Protein AF-A0AAW0HLZ1-F1 (afdb_monomer_lite)

Sequence (108 aa):
MRLGINKTDPNTLTEEEVRKFARLNIDPSTITWQRVLDTNDRFLRKITIGQGSTEKGYSRQAQFDIAVASEIMAVLALTDSLADMKERLGRMVVASDKDGQPVTAEDL

Organism: Myodes glareolus (NCBI:txid447135)

Structure (mmCIF, N/CA/C/O backbone):
data_AF-A0AAW0HLZ1-F1
#
_entry.id   AF-A0AAW0HLZ1-F1
#
loop_
_atom_site.group_PDB
_atom_site.id
_atom_site.type_symbol
_atom_site.label_atom_id
_atom_site.label_alt_id
_atom_site.label_comp_id
_atom_site.label_a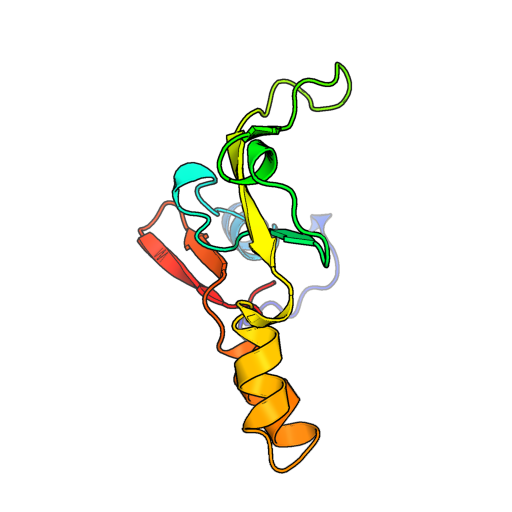sym_id
_atom_site.label_entity_id
_atom_site.label_seq_id
_atom_site.pdbx_PDB_ins_code
_atom_site.Cartn_x
_atom_site.Cartn_y
_atom_site.Cartn_z
_atom_site.occupancy
_atom_site.B_iso_or_equiv
_atom_site.auth_seq_id
_atom_site.auth_comp_id
_atom_site.auth_asym_id
_atom_site.auth_atom_id
_atom_site.pdbx_PDB_model_num
ATOM 1 N N . MET A 1 1 ? -13.645 7.266 -16.932 1.00 42.84 1 MET A N 1
ATOM 2 C CA . MET A 1 1 ? -13.636 6.446 -15.701 1.00 42.84 1 MET A CA 1
ATOM 3 C C . MET A 1 1 ? -14.510 5.223 -15.924 1.00 42.84 1 MET A C 1
ATOM 5 O O . MET A 1 1 ? -15.653 5.394 -16.334 1.00 42.84 1 MET A O 1
ATOM 9 N N . ARG A 1 2 ? -13.996 4.010 -15.670 1.00 43.53 2 ARG A N 1
ATOM 10 C CA . ARG A 1 2 ? -14.763 2.746 -15.765 1.00 43.53 2 ARG A CA 1
ATOM 11 C C . ARG A 1 2 ? -15.965 2.671 -14.812 1.00 43.53 2 ARG A C 1
ATOM 13 O O . ARG A 1 2 ? -16.832 1.834 -15.001 1.00 43.53 2 ARG A O 1
ATOM 20 N N . LEU A 1 3 ? -16.062 3.598 -13.861 1.00 52.50 3 LEU A N 1
ATOM 21 C CA . LEU A 1 3 ? -17.205 3.754 -12.961 1.00 52.50 3 LEU A CA 1
ATOM 22 C C . LEU A 1 3 ? -18.483 4.257 -13.659 1.00 52.50 3 LEU A C 1
ATOM 24 O O . LEU A 1 3 ? -19.540 4.265 -13.039 1.00 52.50 3 LEU A O 1
ATOM 28 N N . GLY A 1 4 ? -18.414 4.706 -14.922 1.00 47.59 4 GLY A N 1
ATOM 29 C CA . GLY A 1 4 ? -19.587 5.203 -15.658 1.00 47.59 4 GLY A CA 1
ATOM 30 C C . GLY A 1 4 ? -20.170 6.517 -15.113 1.00 47.59 4 GLY A C 1
ATOM 31 O O . GLY A 1 4 ? -21.220 6.961 -15.570 1.00 47.59 4 GLY A O 1
ATOM 32 N N . ILE A 1 5 ? -19.491 7.157 -14.157 1.00 54.09 5 ILE A N 1
ATOM 33 C CA . ILE A 1 5 ? -19.924 8.410 -13.535 1.00 54.09 5 ILE A CA 1
ATOM 34 C C . ILE A 1 5 ? -19.419 9.573 -14.397 1.00 54.09 5 ILE A C 1
ATOM 36 O O . ILE A 1 5 ? -18.230 9.880 -14.414 1.00 54.09 5 ILE A O 1
ATOM 40 N N . ASN A 1 6 ? -20.336 10.203 -15.135 1.00 53.19 6 ASN A N 1
ATOM 41 C CA . ASN A 1 6 ? -20.079 11.376 -15.985 1.00 53.19 6 ASN A CA 1
ATOM 42 C C . ASN A 1 6 ? -20.324 12.718 -15.263 1.00 53.19 6 ASN A C 1
ATOM 44 O O . ASN A 1 6 ? -20.357 13.766 -15.904 1.00 53.19 6 ASN A O 1
ATOM 48 N N . LYS A 1 7 ? -20.538 12.702 -13.942 1.00 55.41 7 LYS A N 1
ATOM 49 C CA . LYS A 1 7 ? -20.816 13.905 -13.148 1.00 55.41 7 LYS A CA 1
ATOM 50 C C . LYS A 1 7 ? -19.546 14.366 -12.436 1.00 55.41 7 LYS A C 1
ATOM 52 O O . LYS A 1 7 ? -18.969 13.622 -11.651 1.00 55.41 7 LYS A O 1
ATOM 57 N N . THR A 1 8 ? -19.132 15.596 -12.719 1.00 54.97 8 THR A N 1
ATOM 58 C CA . THR A 1 8 ? -17.901 16.218 -12.201 1.00 54.97 8 THR A CA 1
ATOM 59 C C . THR A 1 8 ? -18.118 16.971 -10.880 1.00 54.97 8 THR A C 1
ATOM 61 O O . THR A 1 8 ? -17.148 17.421 -10.278 1.00 54.97 8 THR A O 1
ATOM 64 N N . ASP A 1 9 ? -19.372 17.128 -10.432 1.00 55.69 9 ASP A N 1
ATOM 65 C CA . ASP A 1 9 ? -19.746 17.962 -9.282 1.00 55.69 9 ASP A CA 1
ATOM 66 C C . ASP A 1 9 ? -20.077 17.107 -8.031 1.00 55.69 9 ASP A C 1
ATOM 68 O O . ASP A 1 9 ? -21.107 16.414 -8.024 1.00 55.69 9 ASP A O 1
ATOM 72 N N . PRO A 1 10 ? -19.235 17.129 -6.973 1.00 57.22 10 PRO A N 1
ATOM 73 C CA . PRO A 1 10 ? -19.338 16.241 -5.808 1.00 57.22 10 PRO A CA 1
ATOM 74 C C . PRO A 1 10 ? -20.658 16.332 -5.030 1.00 57.22 10 PRO A C 1
ATOM 76 O O . PRO A 1 10 ? -21.045 15.370 -4.373 1.00 57.22 10 PRO A O 1
ATOM 79 N N . ASN A 1 11 ? -21.363 17.464 -5.111 1.00 62.22 11 ASN A N 1
ATOM 80 C CA . ASN A 1 11 ? -22.603 17.707 -4.362 1.00 62.22 11 ASN A CA 1
ATOM 81 C C . ASN A 1 11 ? -23.860 17.136 -5.040 1.00 62.22 11 ASN A C 1
ATOM 83 O O . ASN A 1 11 ? -24.955 17.233 -4.492 1.00 62.22 11 ASN A O 1
ATOM 87 N N . THR A 1 12 ? -23.719 16.559 -6.237 1.00 64.75 12 THR A N 1
ATOM 88 C CA . THR A 1 12 ? -24.836 16.007 -7.031 1.00 64.75 12 THR A CA 1
ATOM 89 C C . THR A 1 12 ? -24.862 14.477 -7.066 1.00 64.75 12 THR A C 1
ATOM 91 O O . THR A 1 12 ? -25.668 13.881 -7.786 1.00 64.75 12 THR A O 1
ATOM 94 N N . LEU A 1 13 ? -23.968 13.839 -6.308 1.00 61.09 13 LEU A N 1
ATOM 95 C CA . LEU A 1 13 ? -23.844 12.390 -6.215 1.00 61.09 13 LEU A CA 1
ATOM 96 C C . LEU A 1 13 ? -24.855 11.853 -5.188 1.00 61.09 13 LEU A C 1
ATOM 98 O O . LEU A 1 13 ? -24.936 12.336 -4.061 1.00 61.09 13 LEU A O 1
ATOM 102 N N . THR A 1 14 ? -25.622 10.837 -5.575 1.00 69.12 14 THR A N 1
ATOM 103 C CA . THR A 1 14 ? -26.428 10.020 -4.647 1.00 69.12 14 THR A CA 1
ATOM 104 C C . THR A 1 14 ? -25.533 9.296 -3.636 1.00 69.12 14 THR A C 1
ATOM 106 O O . THR A 1 14 ? -24.354 9.104 -3.906 1.00 69.12 14 THR A O 1
ATOM 109 N N . GLU A 1 15 ? -26.048 8.837 -2.488 1.00 62.41 15 GLU A N 1
ATOM 110 C CA . GLU A 1 15 ? -25.223 8.115 -1.494 1.00 62.41 15 GLU A CA 1
ATOM 111 C C . GLU A 1 15 ? -24.483 6.898 -2.085 1.00 62.41 15 GLU A C 1
ATOM 113 O O . GLU A 1 15 ? -23.347 6.613 -1.702 1.00 62.41 15 GLU A O 1
ATOM 118 N N . GLU A 1 16 ? -25.081 6.208 -3.061 1.00 62.41 16 GLU A N 1
ATOM 119 C CA . GLU A 1 16 ? -24.438 5.115 -3.799 1.00 62.41 16 GLU A CA 1
ATOM 120 C C . GLU A 1 16 ? -23.347 5.607 -4.760 1.00 62.41 16 GLU A C 1
ATOM 122 O O . GLU A 1 16 ? -22.267 5.017 -4.824 1.00 62.41 16 GLU A O 1
ATOM 127 N N . GLU A 1 17 ? -23.588 6.702 -5.489 1.00 61.72 17 GLU A N 1
ATOM 128 C CA . GLU A 1 17 ? -22.573 7.329 -6.342 1.00 61.72 17 GLU A CA 1
ATOM 129 C C . GLU A 1 17 ? -21.434 7.917 -5.496 1.00 61.72 17 GLU A C 1
ATOM 131 O O . GLU A 1 17 ? -20.283 7.762 -5.876 1.00 61.72 17 GLU A O 1
ATOM 136 N N . VAL A 1 18 ? -21.713 8.500 -4.324 1.00 61.56 18 VAL A N 1
ATOM 137 C CA . VAL A 1 18 ? -20.707 8.966 -3.358 1.00 61.56 18 VAL A CA 1
ATOM 138 C C . VAL A 1 18 ? -19.885 7.796 -2.849 1.00 61.56 18 VAL A C 1
ATOM 140 O O . VAL A 1 18 ? -18.679 7.938 -2.764 1.00 61.56 18 VAL A O 1
ATOM 143 N N . ARG A 1 19 ? -20.469 6.629 -2.555 1.00 58.66 19 ARG A N 1
ATOM 144 C CA . ARG A 1 19 ? -19.682 5.438 -2.176 1.00 58.66 19 ARG A CA 1
ATOM 145 C C . ARG A 1 19 ? -18.783 4.941 -3.306 1.00 58.66 19 ARG A C 1
ATOM 147 O O . ARG A 1 19 ? -17.668 4.516 -3.037 1.00 58.66 19 ARG A O 1
ATOM 154 N N . LYS A 1 20 ? -19.249 5.016 -4.555 1.00 58.62 20 LYS A N 1
ATOM 155 C CA . LYS A 1 20 ? -18.451 4.666 -5.742 1.00 58.62 20 LYS A CA 1
ATOM 156 C C . LYS A 1 20 ? -17.407 5.730 -6.104 1.00 58.62 20 LYS A C 1
ATOM 158 O O . LYS A 1 20 ? -16.396 5.402 -6.712 1.00 58.62 20 LYS A O 1
ATOM 163 N N . PHE A 1 21 ? -17.650 6.993 -5.758 1.00 54.69 21 PHE A N 1
ATOM 164 C CA . PHE A 1 21 ? -16.777 8.135 -6.049 1.00 54.69 21 PHE A CA 1
ATOM 165 C C . PHE A 1 21 ? -15.775 8.403 -4.913 1.00 54.69 21 PHE A C 1
ATOM 167 O O . PHE A 1 21 ? -14.643 8.825 -5.148 1.00 54.69 21 PHE A O 1
ATOM 174 N N . ALA A 1 22 ? -16.164 8.120 -3.669 1.00 54.91 22 ALA A N 1
ATOM 175 C CA . ALA A 1 22 ? -15.301 8.077 -2.502 1.00 54.91 22 ALA A CA 1
ATOM 176 C C . ALA A 1 22 ? -14.464 6.801 -2.593 1.00 54.91 22 ALA A C 1
ATOM 178 O O . ALA A 1 22 ? -14.838 5.750 -2.086 1.00 54.91 22 ALA A O 1
ATOM 179 N N . ARG A 1 23 ? -13.328 6.947 -3.274 1.00 53.88 23 ARG A N 1
ATOM 180 C CA . ARG A 1 23 ? -12.287 5.973 -3.640 1.00 53.88 23 ARG A CA 1
ATOM 181 C C . ARG A 1 23 ? -11.922 4.846 -2.658 1.00 53.88 23 ARG A C 1
ATOM 183 O O . ARG A 1 23 ? -11.073 4.057 -3.030 1.00 53.88 23 ARG A O 1
ATOM 190 N N . LEU A 1 24 ? -12.453 4.708 -1.443 1.00 57.19 24 LEU A N 1
ATOM 191 C CA . LEU A 1 24 ? -12.115 3.565 -0.588 1.00 57.19 24 LEU A CA 1
ATOM 192 C C . LEU A 1 24 ? -13.270 3.166 0.349 1.00 57.19 24 LEU A C 1
ATOM 194 O O . LEU A 1 24 ? -13.271 3.518 1.527 1.00 57.19 24 LEU A O 1
ATOM 198 N N . ASN A 1 25 ? -14.159 2.282 -0.117 1.00 65.94 25 ASN A N 1
ATOM 199 C CA . ASN A 1 25 ? -14.740 1.260 0.769 1.00 65.94 25 ASN A CA 1
ATOM 200 C C . ASN A 1 25 ? -13.733 0.113 1.001 1.00 65.94 25 ASN A C 1
ATOM 202 O O . ASN A 1 25 ? -14.130 -1.033 1.161 1.00 65.94 25 ASN A O 1
ATOM 206 N N . ILE A 1 26 ? -12.430 0.406 0.969 1.00 71.19 26 ILE A N 1
ATOM 207 C CA . ILE A 1 26 ? -11.370 -0.564 1.235 1.00 71.19 26 ILE A CA 1
ATOM 208 C C . ILE A 1 26 ? -11.432 -0.946 2.702 1.00 71.19 26 ILE A C 1
ATOM 210 O O . ILE A 1 26 ? -11.491 -0.074 3.572 1.00 71.19 26 ILE A O 1
ATOM 214 N N . ASP A 1 27 ? -11.387 -2.244 2.973 1.00 74.25 27 ASP A N 1
ATOM 215 C CA . ASP A 1 27 ? -11.171 -2.730 4.323 1.00 74.25 27 ASP A CA 1
ATOM 216 C C . ASP A 1 27 ? -9.680 -2.554 4.679 1.00 74.25 27 ASP A C 1
ATOM 218 O O . ASP A 1 27 ? -8.829 -3.221 4.080 1.00 74.25 27 ASP A O 1
ATOM 222 N N . PRO A 1 28 ? -9.324 -1.696 5.661 1.00 72.31 28 PRO A N 1
ATOM 223 C CA . PRO A 1 28 ? -7.934 -1.465 6.046 1.00 72.31 28 PRO A CA 1
ATOM 224 C C . PRO A 1 28 ? -7.192 -2.721 6.515 1.00 72.31 28 PRO A C 1
ATOM 226 O O . PRO A 1 28 ? -5.960 -2.739 6.482 1.00 72.31 28 PRO A O 1
ATOM 229 N N . SER A 1 29 ? -7.918 -3.751 6.962 1.00 74.19 29 SER A N 1
ATOM 230 C CA . SER A 1 29 ? -7.350 -5.037 7.376 1.00 74.19 29 SER A CA 1
ATOM 231 C C . SER A 1 29 ? -6.937 -5.920 6.195 1.00 74.19 29 SER A C 1
ATOM 233 O O . SER A 1 29 ? -6.074 -6.782 6.351 1.00 74.19 29 SER A O 1
ATOM 235 N N . THR A 1 30 ? -7.494 -5.664 5.008 1.00 76.25 30 THR A N 1
ATOM 236 C CA . THR A 1 30 ? -7.226 -6.416 3.770 1.00 76.25 30 THR A CA 1
ATOM 237 C C . THR A 1 30 ? -6.186 -5.746 2.874 1.00 76.25 30 THR A C 1
ATOM 239 O O . THR A 1 30 ? -5.923 -6.225 1.772 1.00 76.25 30 THR A O 1
ATOM 242 N N . ILE A 1 31 ? -5.586 -4.635 3.320 1.00 77.94 31 ILE A N 1
ATOM 243 C CA . ILE A 1 31 ? -4.516 -3.963 2.579 1.00 77.94 31 ILE A CA 1
ATOM 244 C C . ILE A 1 31 ? -3.303 -4.894 2.543 1.00 77.94 31 ILE A C 1
ATOM 246 O O . ILE A 1 31 ? -2.554 -5.011 3.514 1.00 77.94 31 ILE A O 1
ATOM 250 N N . THR A 1 32 ? -3.110 -5.537 1.397 1.00 74.00 32 THR A N 1
ATOM 251 C CA . THR A 1 32 ? -1.952 -6.384 1.099 1.00 74.00 32 THR A CA 1
ATOM 252 C C . THR A 1 32 ? -0.732 -5.547 0.733 1.00 74.00 32 THR A C 1
ATOM 254 O O . THR A 1 32 ? 0.399 -5.998 0.912 1.00 74.00 32 THR A O 1
ATOM 257 N N . TRP A 1 33 ? -0.953 -4.310 0.277 1.00 76.19 33 TRP A N 1
ATOM 258 C CA . TRP A 1 33 ? 0.105 -3.408 -0.149 1.00 76.19 33 TRP A CA 1
ATOM 259 C C . TRP A 1 33 ? 0.969 -2.918 1.024 1.00 76.19 33 TRP A C 1
ATOM 261 O O . TRP A 1 33 ? 0.532 -2.131 1.878 1.00 76.19 33 TRP A O 1
ATOM 271 N N . GLN A 1 34 ? 2.225 -3.364 1.045 1.00 81.31 34 GLN A N 1
ATOM 272 C CA . GLN A 1 34 ? 3.227 -2.932 2.016 1.00 81.31 34 GLN A CA 1
ATOM 273 C C . GLN A 1 34 ? 3.982 -1.693 1.536 1.00 81.31 34 GLN A C 1
ATOM 275 O O . GLN A 1 34 ? 3.998 -1.348 0.353 1.00 81.31 34 GLN A O 1
ATOM 280 N N . ARG A 1 35 ? 4.587 -0.972 2.482 1.00 82.69 35 ARG A N 1
ATOM 281 C CA . ARG A 1 35 ? 5.459 0.159 2.141 1.00 82.69 35 ARG A CA 1
ATOM 282 C C . ARG A 1 35 ? 6.842 -0.348 1.777 1.00 82.69 35 ARG A C 1
ATOM 284 O O . ARG A 1 35 ? 7.186 -1.490 2.048 1.00 82.69 35 ARG A O 1
ATOM 291 N N . VAL A 1 36 ? 7.640 0.521 1.178 1.00 82.25 36 VAL A N 1
ATOM 292 C CA . VAL A 1 36 ? 8.972 0.169 0.707 1.00 82.25 36 VAL A CA 1
ATOM 293 C C . VAL A 1 36 ? 10.001 1.137 1.271 1.00 82.25 36 VAL A C 1
ATOM 295 O O . VAL A 1 36 ? 9.752 2.342 1.320 1.00 82.25 36 VAL A O 1
ATOM 298 N N . LEU A 1 37 ? 11.151 0.608 1.688 1.00 83.31 37 LEU A N 1
ATOM 299 C CA . LEU A 1 37 ? 12.330 1.383 2.066 1.00 83.31 37 LEU A CA 1
ATOM 300 C C . LEU A 1 37 ? 13.594 0.693 1.535 1.00 83.31 37 LEU A C 1
ATOM 302 O O . LEU A 1 37 ? 13.713 -0.526 1.609 1.00 83.31 37 LEU A O 1
ATOM 306 N N . ASP A 1 38 ? 14.550 1.461 1.014 1.00 82.56 38 ASP A N 1
ATOM 307 C CA . ASP A 1 38 ? 15.833 0.929 0.532 1.00 82.56 38 ASP A CA 1
ATOM 308 C C . ASP A 1 38 ? 16.906 0.965 1.630 1.00 82.56 38 ASP A C 1
ATOM 310 O O . ASP A 1 38 ? 17.922 1.653 1.539 1.00 82.56 38 ASP A O 1
ATOM 314 N N . THR A 1 39 ? 16.630 0.286 2.742 1.00 77.81 39 THR A N 1
ATOM 315 C CA . THR A 1 39 ? 17.585 0.122 3.841 1.00 77.81 39 THR A CA 1
ATOM 316 C C . THR A 1 39 ? 17.416 -1.240 4.504 1.00 77.81 39 THR A C 1
ATOM 318 O O . THR A 1 39 ? 16.344 -1.847 4.499 1.00 77.81 39 THR A O 1
ATOM 321 N N . ASN A 1 40 ? 18.491 -1.729 5.123 1.00 80.62 40 ASN A N 1
ATOM 322 C CA . ASN A 1 40 ? 18.443 -2.942 5.933 1.00 80.62 40 ASN A CA 1
ATOM 323 C C . ASN A 1 40 ? 17.939 -2.624 7.348 1.00 80.62 40 ASN A C 1
ATOM 325 O O . ASN A 1 40 ? 18.732 -2.549 8.287 1.00 80.62 40 ASN A O 1
ATOM 329 N N . ASP A 1 41 ? 16.622 -2.470 7.506 1.00 83.81 41 ASP A N 1
ATOM 330 C CA . ASP A 1 41 ? 15.988 -2.273 8.813 1.00 83.81 41 ASP A CA 1
ATOM 331 C C . ASP A 1 41 ? 14.98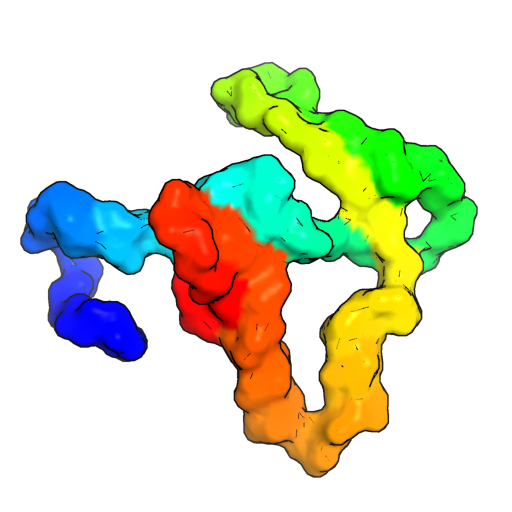6 -3.387 9.152 1.00 83.81 41 ASP A C 1
ATOM 333 O O . ASP A 1 41 ? 13.860 -3.454 8.657 1.00 83.81 41 ASP A O 1
ATOM 337 N N . ARG A 1 42 ? 15.396 -4.283 10.057 1.00 86.19 42 ARG A N 1
ATOM 338 C CA . ARG A 1 42 ? 14.571 -5.422 10.484 1.00 86.19 42 ARG A CA 1
ATOM 339 C C . ARG A 1 42 ? 13.372 -5.017 11.344 1.00 86.19 42 ARG A C 1
ATOM 341 O O . ARG A 1 42 ? 12.427 -5.799 11.435 1.00 86.19 42 ARG A O 1
ATOM 348 N N . PHE A 1 43 ? 13.417 -3.862 12.012 1.00 86.62 43 PHE A N 1
ATOM 349 C CA . PHE A 1 43 ? 12.354 -3.443 12.929 1.00 86.62 43 PHE A CA 1
ATOM 350 C C . PHE A 1 43 ? 11.099 -2.990 12.182 1.00 86.62 43 PHE A C 1
ATOM 352 O O . PHE A 1 43 ? 10.007 -3.027 12.742 1.00 86.62 43 PHE 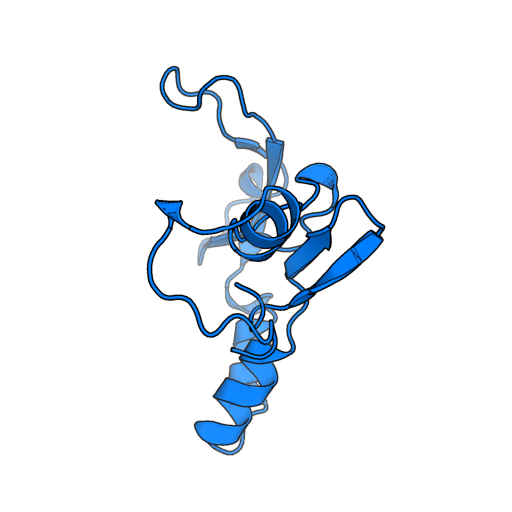A O 1
ATOM 359 N N . LEU A 1 44 ? 11.227 -2.662 10.895 1.00 87.88 44 LEU A N 1
ATOM 360 C CA . LEU A 1 44 ? 10.103 -2.263 10.053 1.00 87.88 44 LEU A CA 1
ATOM 361 C C . LEU A 1 44 ? 9.301 -3.443 9.480 1.00 87.88 44 LEU A C 1
ATOM 363 O O . LEU A 1 44 ? 8.282 -3.230 8.824 1.00 87.88 44 LEU A O 1
ATOM 367 N N . ARG A 1 45 ? 9.703 -4.691 9.771 1.00 85.62 45 ARG A N 1
ATOM 368 C CA . ARG A 1 45 ? 8.973 -5.896 9.341 1.00 85.62 45 ARG A CA 1
ATOM 369 C C . ARG A 1 45 ? 7.565 -5.987 9.927 1.00 85.62 45 ARG A C 1
ATOM 371 O O . ARG A 1 45 ? 6.707 -6.624 9.335 1.00 85.62 45 ARG A O 1
ATOM 378 N N . LYS A 1 46 ? 7.322 -5.392 11.096 1.00 88.19 46 LYS A N 1
ATOM 379 C CA . LYS A 1 46 ? 5.987 -5.324 11.695 1.00 88.19 46 LYS A CA 1
ATOM 380 C C . LYS A 1 46 ? 5.890 -4.120 12.616 1.00 88.19 46 LYS A C 1
ATOM 382 O O . LYS A 1 46 ? 6.484 -4.112 13.689 1.00 88.19 46 LYS A O 1
ATOM 387 N N . ILE A 1 47 ? 5.121 -3.122 12.201 1.00 89.88 47 ILE A N 1
ATOM 388 C CA . ILE A 1 47 ? 4.934 -1.876 12.944 1.00 89.88 47 ILE A CA 1
ATOM 389 C C . ILE A 1 47 ? 3.454 -1.522 13.054 1.00 89.88 47 ILE A C 1
ATOM 391 O O . ILE A 1 47 ? 2.636 -1.940 12.235 1.00 89.88 47 ILE A O 1
ATOM 395 N N . THR A 1 48 ? 3.122 -0.695 14.041 1.00 89.06 48 THR A N 1
ATOM 396 C CA . THR A 1 48 ? 1.815 -0.038 14.125 1.00 89.06 48 THR A CA 1
ATOM 397 C C . THR A 1 48 ? 1.977 1.418 13.713 1.00 89.06 48 THR A C 1
ATOM 399 O O . THR A 1 48 ? 2.778 2.144 14.297 1.00 89.06 48 THR A O 1
ATOM 4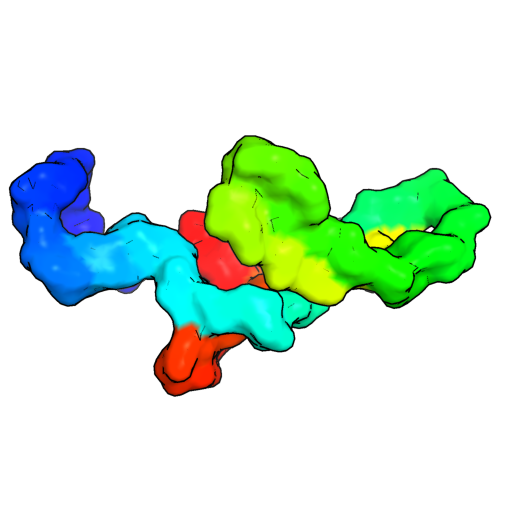02 N N . ILE A 1 49 ? 1.214 1.851 12.713 1.00 88.31 49 ILE A N 1
ATOM 403 C CA . ILE A 1 49 ? 1.178 3.246 12.254 1.00 88.31 49 ILE A CA 1
ATOM 404 C C . ILE A 1 49 ? -0.085 3.949 12.765 1.00 88.31 49 ILE A C 1
ATOM 406 O O . ILE A 1 49 ? -0.982 3.298 13.304 1.00 88.31 49 ILE A O 1
ATOM 410 N N . GLY A 1 50 ? -0.171 5.270 12.579 1.00 84.44 50 GLY A N 1
ATOM 411 C CA . GLY A 1 50 ? -1.382 6.029 12.915 1.00 84.44 50 GLY A CA 1
ATOM 412 C C . GLY A 1 50 ? -1.527 6.362 14.402 1.00 84.44 50 GLY A C 1
ATOM 413 O O . GLY A 1 50 ? -2.633 6.537 14.895 1.00 84.44 50 GLY A O 1
ATOM 414 N N . GLN A 1 51 ? -0.412 6.407 15.138 1.00 85.56 51 GLN A N 1
ATOM 415 C CA . GLN A 1 51 ? -0.391 6.709 16.578 1.00 85.56 51 GLN A CA 1
ATOM 416 C C . GLN A 1 51 ? -0.380 8.221 16.885 1.00 85.56 51 GLN A C 1
ATOM 418 O O . GLN A 1 51 ? -0.407 8.616 18.048 1.00 85.56 51 GLN A O 1
ATOM 423 N N . GLY A 1 52 ? -0.303 9.075 15.861 1.00 83.12 52 GLY A N 1
ATOM 424 C CA . GLY A 1 52 ? -0.330 10.527 16.027 1.00 83.12 52 GLY A CA 1
ATOM 425 C C . GLY A 1 52 ? -1.723 11.032 16.404 1.00 83.12 52 GLY A C 1
ATOM 426 O O . GLY A 1 52 ? -2.734 10.507 15.942 1.00 83.12 52 GLY A O 1
ATOM 427 N N . SER A 1 53 ? -1.789 12.101 17.198 1.00 80.62 53 SER A N 1
ATOM 428 C CA . SER A 1 53 ? -3.052 12.740 17.601 1.00 80.62 53 SER A CA 1
ATOM 429 C C . SER A 1 53 ? -3.875 13.274 16.418 1.00 80.62 53 SER A C 1
ATOM 431 O O . SER A 1 53 ? -5.094 13.398 16.514 1.00 80.62 53 SER A O 1
ATOM 433 N N . THR A 1 54 ? -3.224 13.549 15.287 1.00 80.75 54 THR A N 1
ATOM 434 C CA . THR A 1 54 ? -3.835 14.011 14.031 1.00 80.75 54 THR A CA 1
ATOM 435 C C . THR A 1 54 ? -4.485 12.897 13.215 1.00 80.75 54 THR A C 1
ATOM 437 O O . THR A 1 54 ? -5.329 13.181 12.369 1.00 80.75 54 THR A O 1
ATOM 440 N N . GLU A 1 55 ? -4.159 11.632 13.490 1.00 75.00 55 GLU A N 1
ATOM 441 C CA . GLU A 1 55 ? -4.578 10.475 12.684 1.00 75.00 55 GLU A CA 1
ATOM 442 C C . GLU A 1 55 ? -5.980 9.959 13.047 1.00 75.00 55 GLU A C 1
ATOM 444 O O . GLU A 1 55 ? -6.384 8.870 12.645 1.00 75.00 55 GLU A O 1
ATOM 449 N N . LYS A 1 56 ? -6.750 10.753 13.809 1.00 73.25 56 LYS A N 1
ATOM 450 C CA . LYS A 1 56 ? -8.171 10.529 14.141 1.00 73.25 56 LYS A CA 1
ATOM 451 C C . LYS A 1 56 ? -8.478 9.125 14.695 1.00 73.25 56 LYS A C 1
ATOM 453 O O . LYS A 1 56 ? -9.571 8.609 14.490 1.00 73.25 56 LYS A O 1
ATOM 458 N N . GLY A 1 57 ? -7.524 8.513 15.398 1.00 73.62 57 GLY A N 1
ATOM 459 C CA . GLY A 1 57 ? -7.675 7.181 15.996 1.00 73.62 57 GLY A CA 1
ATOM 460 C C . GLY A 1 57 ? -7.555 6.008 15.015 1.00 73.62 57 GLY A C 1
ATOM 461 O O . GLY A 1 57 ? -7.760 4.863 15.416 1.00 73.62 57 GLY A O 1
ATOM 462 N N . TYR A 1 58 ? -7.197 6.252 13.751 1.00 77.81 58 TYR A N 1
ATOM 463 C CA . TYR A 1 58 ? -6.997 5.194 12.764 1.00 77.81 58 TYR A CA 1
ATOM 464 C C . TYR A 1 58 ? -5.582 4.625 12.862 1.00 77.81 58 TYR A C 1
ATOM 466 O O . TYR A 1 58 ? -4.646 5.117 12.234 1.00 77.81 58 TYR A O 1
ATOM 474 N N . SER A 1 59 ? -5.434 3.548 13.632 1.00 84.38 59 SER A N 1
ATOM 475 C CA . SER A 1 59 ? -4.192 2.777 13.693 1.00 84.38 59 SER A CA 1
ATOM 476 C C . SER A 1 59 ? -4.304 1.475 12.906 1.00 84.38 59 SER A C 1
ATOM 478 O O . SER A 1 59 ? -5.367 0.858 12.847 1.00 84.38 59 SER A O 1
ATOM 480 N N . ARG A 1 60 ? -3.202 1.047 12.284 1.00 84.12 60 ARG A N 1
ATOM 481 C CA . ARG A 1 60 ? -3.133 -0.258 11.613 1.00 84.12 60 ARG A CA 1
ATOM 482 C C . ARG A 1 60 ? -1.755 -0.880 11.731 1.00 84.12 60 ARG A C 1
ATOM 484 O O . ARG A 1 60 ? -0.759 -0.164 11.854 1.00 84.12 60 ARG A O 1
ATOM 491 N N . GLN A 1 61 ? -1.705 -2.205 11.627 1.00 85.19 61 GLN A N 1
ATOM 492 C CA . GLN A 1 61 ? -0.447 -2.900 11.389 1.00 85.19 61 GLN A CA 1
ATOM 493 C C . GLN A 1 61 ? -0.005 -2.672 9.940 1.00 85.19 61 GLN A C 1
ATOM 495 O O . GLN A 1 61 ? -0.817 -2.648 9.010 1.00 85.19 61 GLN A O 1
ATOM 500 N N . ALA A 1 62 ? 1.288 -2.448 9.765 1.00 85.50 62 ALA A N 1
ATOM 501 C CA . ALA A 1 62 ? 1.929 -2.285 8.474 1.00 85.50 62 ALA A CA 1
ATOM 502 C C . ALA A 1 62 ? 3.320 -2.922 8.506 1.00 85.50 62 ALA A C 1
ATOM 504 O O . ALA A 1 62 ? 3.910 -3.115 9.572 1.00 85.50 62 ALA A O 1
ATOM 505 N N . GLN A 1 63 ? 3.840 -3.212 7.324 1.00 86.38 63 GLN A N 1
ATOM 506 C CA . GLN A 1 63 ? 5.188 -3.706 7.107 1.00 86.38 63 GLN A CA 1
ATOM 507 C C . GLN A 1 63 ? 5.866 -2.846 6.035 1.00 86.38 63 GLN A C 1
ATOM 509 O O . GLN A 1 63 ? 5.206 -2.240 5.181 1.00 86.38 63 GLN A O 1
ATOM 514 N N . PHE A 1 64 ? 7.190 -2.745 6.134 1.00 83.75 64 PHE A N 1
ATOM 515 C CA . PHE A 1 64 ? 8.035 -2.257 5.055 1.00 83.75 64 PHE A CA 1
ATOM 516 C C . PHE A 1 64 ? 8.843 -3.412 4.474 1.00 83.75 64 PHE A C 1
ATOM 518 O O . PHE A 1 64 ? 9.479 -4.161 5.217 1.00 83.75 64 PHE A O 1
ATOM 525 N N . ASP A 1 65 ? 8.846 -3.497 3.151 1.00 81.06 65 ASP A N 1
ATOM 526 C CA . ASP A 1 65 ? 9.691 -4.396 2.381 1.00 81.06 65 ASP A CA 1
ATOM 527 C C . ASP A 1 65 ? 10.858 -3.626 1.751 1.00 81.06 65 ASP A C 1
ATOM 529 O O . ASP A 1 65 ? 10.819 -2.403 1.581 1.00 81.06 65 ASP A O 1
ATOM 533 N N . ILE A 1 66 ? 11.924 -4.346 1.405 1.00 74.56 66 ILE A N 1
ATOM 534 C CA . ILE A 1 66 ? 13.038 -3.760 0.658 1.00 74.56 66 ILE A CA 1
ATOM 535 C C . ILE A 1 66 ? 12.591 -3.434 -0.773 1.00 74.56 66 ILE A C 1
ATOM 537 O O . ILE A 1 66 ? 11.799 -4.173 -1.357 1.00 74.56 66 ILE A O 1
ATOM 541 N N . ALA A 1 67 ? 13.110 -2.357 -1.368 1.00 71.25 67 ALA A N 1
ATOM 542 C CA . ALA A 1 67 ? 12.676 -1.889 -2.691 1.00 71.25 67 ALA A CA 1
ATOM 543 C C . ALA A 1 67 ? 12.715 -2.947 -3.793 1.00 71.25 67 ALA A C 1
ATOM 545 O O . ALA A 1 67 ? 11.793 -3.028 -4.604 1.00 71.25 67 ALA A O 1
ATOM 546 N N . VAL A 1 68 ? 13.716 -3.823 -3.757 1.00 61.09 68 VAL A N 1
ATOM 547 C CA . VAL A 1 68 ? 13.853 -4.921 -4.721 1.00 61.09 68 VAL A CA 1
ATOM 548 C C . VAL A 1 68 ? 12.791 -6.017 -4.578 1.00 61.09 68 VAL A C 1
ATOM 550 O O . VAL A 1 68 ? 12.560 -6.749 -5.531 1.00 61.09 68 VAL A O 1
ATOM 553 N N . ALA A 1 69 ? 12.136 -6.133 -3.419 1.00 64.50 69 ALA A N 1
ATOM 554 C CA . ALA A 1 69 ? 11.049 -7.086 -3.193 1.00 64.50 69 ALA A CA 1
ATOM 555 C C . ALA A 1 69 ? 9.685 -6.557 -3.671 1.00 64.50 69 ALA A C 1
ATOM 557 O O . ALA A 1 69 ? 8.700 -7.292 -3.639 1.00 64.50 69 ALA A O 1
ATOM 558 N N . SER A 1 70 ? 9.607 -5.294 -4.105 1.00 73.56 70 SER A N 1
ATOM 559 C CA . SER A 1 70 ? 8.355 -4.703 -4.565 1.00 73.56 70 SER A CA 1
ATOM 560 C C . SER A 1 70 ? 7.919 -5.293 -5.904 1.00 73.56 70 SER A C 1
ATOM 562 O O . SER A 1 70 ? 8.704 -5.374 -6.849 1.00 73.56 70 SER A O 1
ATOM 564 N N . GLU A 1 71 ? 6.628 -5.599 -6.022 1.00 74.38 71 GLU A N 1
ATOM 565 C CA . GLU A 1 71 ? 5.980 -5.945 -7.292 1.00 74.38 71 GLU A CA 1
ATOM 566 C C . GLU A 1 71 ? 6.213 -4.865 -8.366 1.00 74.38 71 GLU A C 1
ATOM 568 O O . GLU A 1 71 ? 6.355 -5.183 -9.543 1.00 74.38 71 GLU A O 1
ATOM 573 N N . IL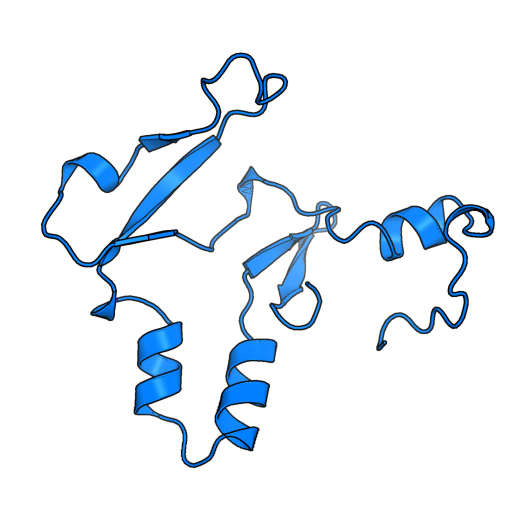E A 1 72 ? 6.393 -3.601 -7.961 1.00 78.19 72 ILE A N 1
ATOM 574 C CA . ILE A 1 72 ? 6.773 -2.502 -8.862 1.00 78.19 72 ILE A CA 1
ATOM 575 C C . ILE A 1 72 ? 8.123 -2.778 -9.542 1.00 78.19 72 ILE A C 1
ATOM 577 O O . ILE A 1 72 ? 8.270 -2.517 -10.734 1.00 78.19 72 ILE A O 1
ATOM 581 N N . MET A 1 73 ? 9.104 -3.328 -8.817 1.00 79.75 73 MET A N 1
ATOM 582 C CA . MET A 1 73 ? 10.417 -3.659 -9.380 1.00 79.75 73 MET A CA 1
ATOM 583 C C . MET A 1 73 ? 10.326 -4.846 -10.346 1.00 79.75 73 MET A C 1
ATOM 585 O O . MET A 1 73 ? 10.998 -4.853 -11.375 1.00 79.75 73 MET A O 1
ATOM 589 N N . ALA A 1 74 ? 9.459 -5.821 -10.055 1.00 80.88 74 ALA A N 1
ATOM 590 C CA . ALA A 1 74 ? 9.182 -6.924 -10.972 1.00 80.88 74 ALA A CA 1
ATOM 591 C C . ALA A 1 74 ? 8.516 -6.429 -12.265 1.00 80.88 74 ALA A C 1
ATOM 593 O O . ALA A 1 74 ? 8.918 -6.839 -13.352 1.00 80.88 74 ALA A O 1
ATOM 594 N N . VAL A 1 75 ? 7.552 -5.506 -12.166 1.00 81.62 75 VAL A N 1
ATOM 595 C CA . VAL A 1 75 ? 6.959 -4.848 -13.337 1.00 81.62 75 VAL A CA 1
ATOM 596 C C . VAL A 1 75 ? 8.040 -4.105 -14.119 1.00 81.62 75 VAL A C 1
ATOM 598 O O . VAL A 1 75 ? 8.190 -4.357 -15.306 1.00 81.62 75 VAL A O 1
ATOM 601 N N . LEU A 1 76 ? 8.861 -3.282 -13.463 1.00 80.75 76 LEU A N 1
ATOM 602 C CA . LEU A 1 76 ? 9.945 -2.545 -14.119 1.00 80.75 76 LEU A CA 1
ATOM 603 C C . LEU A 1 76 ? 10.936 -3.459 -14.861 1.00 80.75 76 LEU A C 1
ATOM 605 O O . LEU A 1 76 ? 11.395 -3.112 -15.946 1.00 80.75 76 LEU A O 1
ATOM 609 N N . ALA A 1 77 ? 11.260 -4.623 -14.296 1.00 82.38 77 ALA A N 1
ATOM 610 C CA . ALA A 1 77 ? 12.191 -5.578 -14.894 1.00 82.38 77 ALA A CA 1
ATOM 611 C C . ALA A 1 77 ? 11.603 -6.376 -16.075 1.00 82.38 77 ALA A C 1
ATOM 613 O O . ALA A 1 77 ? 12.367 -6.940 -16.856 1.00 82.38 77 ALA A O 1
ATOM 614 N N . LEU A 1 78 ? 10.273 -6.458 -16.194 1.00 85.75 78 LEU A N 1
ATOM 615 C CA . LEU A 1 78 ? 9.571 -7.305 -17.170 1.00 85.75 78 LEU A CA 1
ATOM 616 C C . LEU A 1 78 ? 8.818 -6.516 -18.248 1.00 85.75 78 LEU A C 1
ATOM 618 O O . LEU A 1 78 ? 8.123 -7.126 -19.062 1.00 85.75 78 LEU A O 1
ATOM 622 N N . THR A 1 79 ? 8.883 -5.186 -18.218 1.00 87.25 79 THR A N 1
ATOM 623 C CA . THR A 1 79 ? 8.169 -4.337 -19.176 1.00 87.25 79 THR A CA 1
ATOM 624 C C . THR A 1 79 ? 8.977 -4.062 -20.426 1.00 87.25 79 THR A C 1
ATOM 626 O O . THR A 1 79 ? 10.122 -3.624 -20.336 1.00 87.25 79 THR A O 1
ATOM 629 N N . ASP A 1 80 ? 8.322 -4.177 -21.579 1.00 87.56 80 ASP A N 1
ATOM 630 C CA . ASP A 1 80 ? 8.933 -3.899 -22.886 1.00 87.56 80 ASP A CA 1
ATOM 631 C C . ASP A 1 80 ? 8.640 -2.473 -23.394 1.00 87.56 80 ASP A C 1
ATOM 633 O O . ASP A 1 80 ? 9.205 -2.016 -24.389 1.00 87.56 80 ASP A O 1
ATOM 637 N N . SER A 1 81 ? 7.736 -1.741 -22.732 1.00 90.00 81 SER A N 1
ATOM 638 C CA . SER A 1 81 ? 7.411 -0.350 -23.066 1.00 90.00 81 SER A CA 1
ATOM 639 C C . SER A 1 81 ? 6.744 0.393 -21.907 1.00 90.00 81 SER A C 1
ATOM 641 O O . SER A 1 81 ? 6.221 -0.211 -20.971 1.00 90.00 81 SER A O 1
ATOM 643 N N . LEU A 1 82 ? 6.681 1.726 -22.005 1.00 85.19 82 LEU A N 1
ATOM 644 C CA . LEU A 1 82 ? 5.950 2.560 -21.045 1.00 85.19 82 LEU A CA 1
ATOM 645 C C . LEU A 1 82 ? 4.441 2.249 -21.021 1.00 85.19 82 LEU A C 1
ATOM 647 O O . LEU A 1 82 ? 3.804 2.355 -19.974 1.00 85.19 82 LEU A O 1
ATOM 651 N N . ALA A 1 83 ? 3.865 1.865 -22.164 1.00 87.56 83 ALA A N 1
ATOM 652 C CA . ALA A 1 83 ? 2.456 1.487 -22.249 1.00 87.56 83 ALA A CA 1
ATOM 653 C C . ALA A 1 83 ? 2.184 0.170 -21.502 1.00 87.56 83 ALA A C 1
ATOM 655 O O . ALA A 1 83 ? 1.262 0.117 -20.690 1.00 87.56 83 ALA A O 1
ATOM 656 N N . ASP A 1 84 ? 3.033 -0.841 -21.712 1.00 84.94 84 ASP A N 1
ATOM 657 C CA . ASP A 1 84 ? 2.979 -2.127 -21.000 1.00 84.94 84 ASP A CA 1
ATOM 658 C C . ASP A 1 84 ? 3.196 -1.940 -19.489 1.00 84.94 84 ASP A C 1
ATOM 660 O O . ASP A 1 84 ? 2.454 -2.474 -18.668 1.00 84.94 84 ASP A O 1
ATOM 664 N N . MET A 1 85 ? 4.141 -1.075 -19.103 1.00 85.69 85 MET A N 1
ATOM 665 C CA . MET A 1 85 ? 4.355 -0.708 -17.701 1.00 85.69 85 MET A CA 1
ATOM 666 C C . MET A 1 85 ? 3.105 -0.106 -17.069 1.00 85.69 85 MET A C 1
ATOM 668 O O . MET A 1 85 ? 2.707 -0.524 -15.985 1.00 85.69 85 MET A O 1
ATOM 672 N N . LYS A 1 86 ? 2.452 0.842 -17.746 1.00 84.31 86 LYS A N 1
ATOM 673 C CA . LYS A 1 86 ? 1.229 1.466 -17.235 1.00 84.31 86 LYS A CA 1
ATOM 674 C C . LYS A 1 86 ? 0.094 0.453 -17.069 1.00 84.31 86 LYS A C 1
ATOM 676 O O . LYS A 1 86 ? -0.618 0.507 -16.071 1.00 84.31 86 LYS A O 1
ATOM 681 N N . GLU A 1 87 ? -0.070 -0.460 -18.021 1.00 87.06 87 GLU A N 1
ATOM 682 C CA . GLU A 1 87 ? -1.099 -1.499 -17.957 1.00 87.06 87 GLU A CA 1
ATOM 683 C C . GLU A 1 87 ? -0.853 -2.482 -16.807 1.00 87.06 87 GLU A C 1
ATOM 685 O O . GLU A 1 87 ? -1.770 -2.786 -16.044 1.00 87.06 87 GLU A O 1
ATOM 690 N N . ARG A 1 88 ? 0.389 -2.943 -16.640 1.00 85.62 88 ARG A N 1
ATOM 691 C CA . ARG A 1 88 ? 0.760 -3.842 -15.543 1.00 85.62 88 ARG A CA 1
ATOM 692 C C . ARG A 1 88 ? 0.598 -3.177 -14.189 1.00 85.62 88 ARG A C 1
ATOM 694 O O . ARG A 1 88 ? -0.013 -3.782 -13.317 1.00 85.62 88 ARG A O 1
ATOM 701 N N . LEU A 1 89 ? 1.064 -1.933 -14.048 1.00 84.75 89 LEU A N 1
ATOM 702 C CA . LEU A 1 89 ? 0.873 -1.151 -12.828 1.00 84.75 89 LEU A CA 1
ATOM 703 C C . LEU A 1 89 ? -0.614 -0.997 -12.493 1.00 84.75 89 LEU A C 1
ATOM 705 O O . LEU A 1 89 ? -0.989 -1.181 -11.344 1.00 84.75 89 LEU A O 1
ATOM 709 N N . GLY A 1 90 ? -1.468 -0.723 -13.485 1.00 83.19 90 GLY A N 1
ATOM 710 C CA . GLY A 1 90 ? -2.911 -0.573 -13.275 1.00 83.19 90 GLY A CA 1
ATOM 711 C C . GLY A 1 90 ? -3.611 -1.847 -12.789 1.00 83.19 90 GLY A C 1
ATOM 712 O O . GLY A 1 90 ? -4.536 -1.765 -11.989 1.00 83.19 90 GLY A O 1
ATOM 713 N N . ARG A 1 91 ? -3.146 -3.028 -13.216 1.00 85.38 91 ARG A N 1
ATOM 714 C CA . ARG A 1 91 ? -3.731 -4.333 -12.849 1.00 85.38 91 ARG A CA 1
ATOM 715 C C . ARG A 1 91 ? -3.359 -4.821 -11.444 1.00 85.38 91 ARG A C 1
ATOM 717 O O . ARG A 1 91 ? -3.898 -5.835 -11.003 1.00 85.38 91 ARG A O 1
ATOM 724 N N . MET A 1 92 ? -2.438 -4.151 -10.754 1.00 83.88 92 MET A N 1
ATOM 725 C CA . MET A 1 92 ? -1.955 -4.579 -9.439 1.00 83.88 92 MET A CA 1
ATOM 726 C C . MET A 1 92 ? -3.048 -4.425 -8.384 1.00 83.88 92 MET A C 1
ATOM 728 O O . MET A 1 92 ? -3.644 -3.358 -8.260 1.00 83.88 92 MET A O 1
ATOM 732 N N . VAL A 1 93 ? -3.311 -5.485 -7.618 1.00 82.56 93 VAL A N 1
ATOM 733 C CA . VAL A 1 93 ? -4.336 -5.494 -6.562 1.00 82.56 93 VAL A CA 1
ATOM 734 C C . VAL A 1 93 ? -3.745 -4.915 -5.278 1.00 82.56 93 VAL A C 1
ATOM 736 O O . VAL A 1 93 ? -2.769 -5.436 -4.743 1.00 82.56 93 VAL A O 1
ATOM 739 N N . VAL A 1 94 ? -4.345 -3.843 -4.766 1.00 80.94 94 VAL A N 1
ATOM 740 C CA . VAL A 1 94 ? -3.835 -3.086 -3.610 1.00 80.94 94 VAL A CA 1
ATOM 741 C C . VAL A 1 94 ? -4.528 -3.449 -2.295 1.00 80.94 94 VAL A C 1
ATOM 743 O O . VAL A 1 94 ? -3.922 -3.338 -1.225 1.00 80.94 94 VAL A O 1
ATOM 746 N N . ALA A 1 95 ? -5.796 -3.861 -2.361 1.00 79.50 95 ALA A N 1
ATOM 747 C CA . ALA A 1 95 ? -6.599 -4.281 -1.215 1.00 79.50 95 ALA A CA 1
ATOM 748 C C . ALA A 1 95 ? -7.888 -4.977 -1.678 1.00 79.50 95 ALA A C 1
ATOM 750 O O . ALA A 1 95 ? -8.122 -5.122 -2.877 1.00 79.50 95 ALA A O 1
ATOM 751 N N . SER A 1 96 ? -8.742 -5.372 -0.734 1.00 80.75 96 SER A N 1
ATOM 752 C CA . SER A 1 96 ? -10.142 -5.705 -1.012 1.00 80.75 96 SER A CA 1
ATOM 753 C C . SER A 1 96 ? -11.072 -4.618 -0.468 1.00 80.75 96 SER A C 1
ATOM 755 O O . SER A 1 96 ? -10.759 -3.938 0.517 1.00 80.75 96 SER A O 1
ATOM 757 N N . ASP A 1 97 ? -12.219 -4.423 -1.111 1.00 79.69 97 ASP A N 1
ATOM 758 C CA . ASP A 1 97 ? -13.301 -3.640 -0.522 1.00 79.69 97 ASP A CA 1
ATOM 759 C C . ASP A 1 97 ? -13.999 -4.419 0.611 1.00 79.69 97 ASP A C 1
ATOM 761 O O . ASP A 1 97 ? -13.734 -5.603 0.838 1.00 79.69 97 ASP A O 1
ATOM 765 N N . LYS A 1 98 ? -14.886 -3.762 1.367 1.00 75.62 98 LYS A N 1
ATOM 766 C CA . LYS A 1 98 ? -15.650 -4.422 2.444 1.00 75.62 98 LYS A CA 1
ATOM 767 C C . LYS A 1 98 ? -16.624 -5.489 1.938 1.00 75.62 98 LYS A C 1
ATOM 769 O O . LYS A 1 98 ? -17.104 -6.282 2.743 1.00 75.62 98 LYS A O 1
ATOM 774 N N . ASP A 1 99 ? -16.913 -5.502 0.641 1.00 78.06 99 ASP A N 1
ATOM 775 C CA . ASP A 1 99 ? -17.755 -6.489 -0.031 1.00 78.06 99 ASP A CA 1
ATOM 776 C C . ASP A 1 99 ? -16.913 -7.666 -0.589 1.00 78.06 99 ASP A C 1
ATOM 778 O O . ASP A 1 99 ? -17.444 -8.588 -1.214 1.00 78.06 99 ASP A O 1
ATOM 782 N N . GLY A 1 100 ? -15.596 -7.664 -0.334 1.00 75.06 100 GLY A N 1
ATOM 783 C CA . GLY A 1 100 ? -14.642 -8.702 -0.720 1.00 75.06 100 GLY A CA 1
ATOM 784 C C . GLY A 1 100 ? -14.170 -8.636 -2.174 1.00 75.06 100 GLY A C 1
ATOM 785 O O . GLY A 1 100 ? -13.519 -9.575 -2.634 1.00 75.06 100 GLY A O 1
ATOM 786 N N . GLN A 1 101 ? -14.486 -7.572 -2.917 1.00 79.25 101 GLN A N 1
ATOM 787 C CA . GLN A 1 101 ? -14.013 -7.394 -4.289 1.00 79.25 101 GLN A CA 1
ATOM 788 C C . GLN A 1 101 ? -12.573 -6.863 -4.307 1.00 79.25 101 GLN A C 1
ATOM 790 O O . GLN A 1 101 ? -12.229 -5.987 -3.508 1.00 79.25 101 GLN A O 1
ATOM 795 N N . PRO A 1 102 ? -11.714 -7.360 -5.216 1.00 80.00 102 PRO A N 1
ATOM 796 C CA . PRO A 1 102 ? -10.353 -6.860 -5.347 1.00 80.00 102 PRO A CA 1
ATOM 797 C C . PRO A 1 102 ? -10.362 -5.419 -5.865 1.00 80.00 102 PRO A C 1
ATOM 799 O O . PRO A 1 102 ? -11.011 -5.115 -6.863 1.00 80.00 102 PRO A O 1
ATOM 802 N N . VAL A 1 103 ? -9.595 -4.551 -5.210 1.00 80.75 103 VAL A N 1
ATOM 803 C CA . VAL A 1 103 ? -9.351 -3.171 -5.638 1.00 80.75 103 VAL A CA 1
ATOM 804 C C . VAL A 1 103 ? -7.986 -3.108 -6.299 1.00 80.75 103 VAL A C 1
ATOM 806 O O . VAL A 1 103 ? -6.986 -3.510 -5.698 1.00 80.75 103 VAL A O 1
ATOM 809 N N . THR A 1 104 ? -7.935 -2.610 -7.529 1.00 83.38 104 THR A N 1
ATOM 810 C CA . THR A 1 104 ? -6.698 -2.463 -8.300 1.00 83.38 104 THR A CA 1
ATOM 811 C C . THR A 1 104 ? -6.123 -1.050 -8.204 1.00 83.38 104 THR A C 1
ATOM 813 O O . THR A 1 104 ? -6.793 -0.111 -7.779 1.00 83.38 104 THR A O 1
ATOM 816 N N . ALA A 1 105 ? -4.865 -0.870 -8.602 1.00 80.81 105 ALA A N 1
ATOM 817 C CA . ALA A 1 105 ? -4.232 0.444 -8.657 1.00 80.81 105 ALA A CA 1
ATOM 818 C C . ALA A 1 105 ? -4.873 1.368 -9.710 1.00 80.81 105 ALA A C 1
ATOM 820 O O . ALA A 1 105 ? -4.772 2.583 -9.579 1.00 80.81 105 ALA A O 1
ATOM 821 N N . GLU A 1 106 ? -5.538 0.822 -10.735 1.00 80.12 106 GLU A N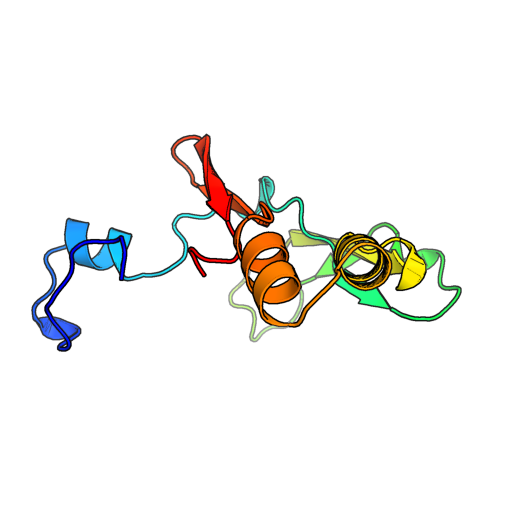 1
ATOM 822 C CA . GLU A 1 106 ? -6.336 1.609 -11.688 1.00 80.12 106 GLU A CA 1
ATOM 823 C C . GLU A 1 106 ? -7.653 2.124 -11.071 1.00 80.12 106 GLU A C 1
ATOM 825 O O . GLU A 1 106 ? -8.177 3.146 -11.521 1.00 80.12 106 GLU A O 1
ATOM 830 N N . ASP A 1 107 ? -8.170 1.456 -10.031 1.00 69.38 107 ASP A N 1
ATOM 831 C CA . ASP A 1 107 ? -9.370 1.883 -9.290 1.00 69.38 107 ASP A CA 1
ATOM 832 C C . ASP A 1 107 ? -9.083 3.008 -8.284 1.00 69.38 107 ASP A C 1
ATOM 834 O O . ASP A 1 107 ? -10.010 3.690 -7.834 1.00 69.38 107 ASP A O 1
ATOM 838 N N . LEU A 1 108 ? -7.803 3.197 -7.938 1.00 66.44 108 LEU A N 1
ATOM 839 C CA . LEU A 1 108 ? -7.316 4.326 -7.154 1.00 66.44 108 LEU A CA 1
ATOM 840 C C . LEU A 1 108 ? -7.168 5.552 -8.047 1.00 66.44 108 LEU A C 1
ATOM 842 O O . LEU A 1 108 ? -8.138 6.331 -8.092 1.00 66.44 108 LEU A O 1
#

pLDDT: mean 75.25, std 11.61, range [42.84, 90.0]

Radius of gyration: 16.95 Å; chains: 1; bounding box: 45×27×41 Å

Secondary structure (DSSP, 8-state):
-TT------GGG--HHHHHHHSS--B-GGG----EEESS--GGGGSEEE--SGGGTT--EEE-EEEGGGSHHHHHHHH-SSHHHHHHHHHT-EEEEBTTSPEEETTT-

Foldseek 3Di:
DVLPDPDPDQVPADPVRNVLVVLDLFDLQFFPDAAEDQDPDPVQQWDKDQPDPVSVPDIDIGHYDYPCPDPLVVLVVPDPDPVSSVVSQQQQFGGARPVRHTDGPVSD

InterPro domains:
  IPR000559 Formate-tetrahydrofolate ligase, FTHFS [PF01268] (16-108)
  IPR027417 P-loop containing nucleoside triphosphate hydrolase [SSF52540] (14-108)